Protein AF-A0A0F9PPR1-F1 (afdb_monomer)

Mean predicted aligned error: 5.14 Å

Organism: NCBI:txid412755

Secondary structure (DSSP, 8-state):
--------S---HHHHHHHHHHHHHTT--HHHHHHHHHHHHHHHHH-

Solvent-accessible surface area (backbone atoms only — not comparable to full-atom values): 3026 Å² total; per-residue (Å²): 133,84,82,83,84,81,83,82,89,78,76,59,66,69,61,51,50,52,49,48,53,58,11,56,79,66,78,44,56,52,70,60,43,51,54,50,54,52,50,54,52,52,52,66,74,75,104

Foldseek 3Di:
DDPPDDDDPDDDPVVVVVLVVVCVVVVHDSVVSVVVVVVVVVVVVVD

Nearest PDB structures (foldseek):
  6gts-assembly1_C-2  TM=8.284E-01  e=8.683E-01  Escherichia coli
  6sbx-assembly1_C  TM=7.616E-01  e=1.107E+00  Myxococcus xanthus
  3h87-assembly1_C  TM=7.214E-01  e=7.152E+00  Mycobacterium tuberculosis H37Rv
  8uk9-assembly1_A  TM=5.823E-01  e=4.054E+00  Tequatrovirus T4

Structure (mmCIF, N/CA/C/O backbone):
data_AF-A0A0F9PPR1-F1
#
_entry.id   AF-A0A0F9PPR1-F1
#
loop_
_atom_site.group_PDB
_atom_site.id
_atom_site.type_symbol
_atom_site.label_atom_id
_atom_site.label_alt_id
_atom_site.label_comp_id
_atom_site.label_asym_id
_atom_site.label_entity_id
_atom_site.label_seq_id
_atom_site.pdbx_PDB_ins_code
_atom_site.Cartn_x
_atom_site.Cartn_y
_atom_site.Cartn_z
_atom_site.occupancy
_atom_site.B_iso_or_equiv
_atom_site.auth_seq_id
_atom_site.auth_comp_id
_atom_site.auth_asym_id
_atom_site.auth_atom_id
_atom_site.pdbx_PDB_model_num
ATOM 1 N N . MET A 1 1 ? -18.531 -9.461 14.582 1.00 45.16 1 MET A N 1
ATOM 2 C CA . MET A 1 1 ? -18.382 -9.267 13.122 1.00 45.16 1 MET A CA 1
ATOM 3 C C . MET A 1 1 ? -17.078 -9.918 12.694 1.00 45.16 1 MET A C 1
ATOM 5 O O . MET A 1 1 ? -16.047 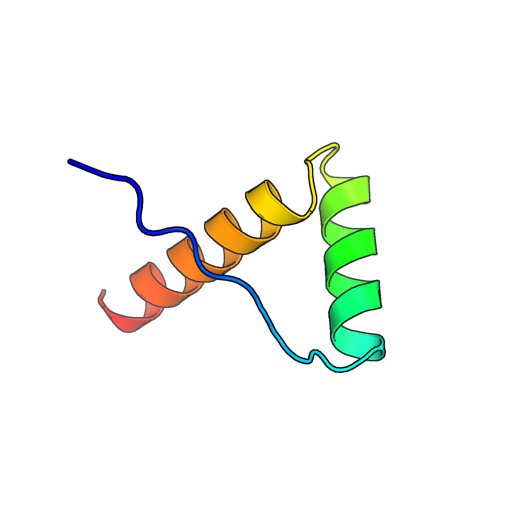-9.523 13.225 1.00 45.16 1 MET A O 1
ATOM 9 N N . SER A 1 2 ? -17.098 -10.940 11.832 1.00 49.78 2 SER A N 1
ATOM 10 C CA . SER A 1 2 ? -15.844 -11.510 11.322 1.00 49.78 2 SER A CA 1
ATOM 11 C C . SER A 1 2 ? -15.216 -10.527 10.333 1.00 49.78 2 SER A C 1
ATOM 13 O O . SER A 1 2 ? -15.899 -9.950 9.486 1.00 49.78 2 SER A O 1
ATOM 15 N N . LEU A 1 3 ? -13.917 -10.272 10.477 1.00 61.25 3 LEU A N 1
ATOM 16 C CA . LEU A 1 3 ? -13.186 -9.446 9.524 1.00 61.25 3 LEU A CA 1
ATOM 17 C C . LEU A 1 3 ? -13.066 -10.237 8.218 1.00 61.25 3 LEU A C 1
ATOM 19 O O . LEU A 1 3 ? -12.440 -11.295 8.186 1.00 61.25 3 LEU A O 1
ATOM 23 N N . LYS A 1 4 ? -13.683 -9.737 7.144 1.00 75.38 4 LYS A N 1
ATOM 24 C CA . LYS A 1 4 ? -13.525 -10.310 5.805 1.00 75.38 4 LYS A CA 1
ATOM 25 C C . LYS A 1 4 ? -12.103 -10.014 5.331 1.00 75.38 4 LYS A C 1
ATOM 27 O O . LYS A 1 4 ? -11.784 -8.878 4.990 1.00 75.38 4 LYS A O 1
ATOM 32 N N . VAL A 1 5 ? -11.242 -11.027 5.363 1.00 79.25 5 VAL A N 1
ATOM 33 C CA . VAL A 1 5 ? -9.877 -10.933 4.834 1.00 79.25 5 VAL A CA 1
ATOM 34 C C . VAL A 1 5 ? -9.951 -10.996 3.311 1.00 79.25 5 VAL A C 1
ATOM 36 O O . VAL A 1 5 ? -10.606 -11.876 2.754 1.00 79.25 5 VAL A O 1
ATOM 39 N N . VAL A 1 6 ? -9.302 -10.046 2.639 1.00 80.81 6 VAL A N 1
ATOM 40 C CA . VAL A 1 6 ? -9.235 -9.974 1.176 1.00 80.81 6 VAL A CA 1
ATOM 41 C C . VAL A 1 6 ? -7.776 -10.088 0.763 1.00 80.81 6 VAL A C 1
ATOM 43 O O . VAL A 1 6 ? -6.930 -9.352 1.268 1.00 80.81 6 VAL A O 1
ATOM 46 N N . PHE A 1 7 ? -7.494 -11.006 -0.157 1.00 84.62 7 PHE A N 1
ATOM 47 C CA . PHE A 1 7 ? -6.172 -11.191 -0.742 1.00 84.62 7 PHE A CA 1
ATOM 48 C C . PHE A 1 7 ? -6.155 -10.611 -2.153 1.00 84.62 7 PHE A C 1
ATOM 50 O O . PHE A 1 7 ? -7.092 -10.816 -2.925 1.00 84.62 7 PHE A O 1
ATOM 57 N N . ILE A 1 8 ? -5.086 -9.894 -2.489 1.00 84.25 8 ILE A N 1
ATOM 58 C CA . ILE A 1 8 ? -4.835 -9.453 -3.860 1.00 84.25 8 ILE A CA 1
ATOM 59 C C . ILE A 1 8 ? -4.100 -10.590 -4.557 1.00 84.25 8 ILE A C 1
ATOM 61 O O . ILE A 1 8 ? -3.003 -10.955 -4.144 1.00 84.25 8 ILE A O 1
ATOM 65 N N . LYS A 1 9 ? -4.737 -11.177 -5.572 1.00 86.31 9 LYS A N 1
ATOM 66 C CA . LYS A 1 9 ? -4.180 -12.315 -6.308 1.00 86.31 9 LYS A CA 1
ATOM 67 C C . LYS A 1 9 ? -3.033 -11.885 -7.222 1.00 86.31 9 LYS A C 1
ATOM 69 O O . LYS A 1 9 ? -2.007 -12.549 -7.257 1.00 86.31 9 LYS A O 1
ATOM 74 N N . GLU A 1 10 ? -3.212 -10.768 -7.919 1.00 89.88 10 GLU A N 1
ATOM 75 C CA . GLU A 1 10 ? -2.252 -10.217 -8.873 1.00 89.88 10 GLU A CA 1
ATOM 76 C C . GLU A 1 10 ? -2.236 -8.694 -8.753 1.00 89.88 10 GLU A C 1
ATOM 78 O O . GLU A 1 10 ? -3.271 -8.060 -8.526 1.00 89.88 10 GLU A O 1
ATOM 83 N N . MET A 1 11 ? -1.045 -8.115 -8.863 1.00 87.00 11 MET A N 1
ATOM 84 C CA . MET A 1 11 ? -0.813 -6.682 -8.774 1.00 87.00 11 MET A CA 1
ATOM 85 C C . MET A 1 11 ? 0.335 -6.322 -9.702 1.00 87.00 11 MET A C 1
ATOM 87 O O . MET A 1 11 ? 1.344 -7.021 -9.736 1.00 87.00 11 MET A O 1
ATOM 91 N N . ASP A 1 12 ? 0.168 -5.222 -10.424 1.00 94.56 12 ASP A N 1
ATOM 92 C CA . ASP A 1 12 ? 1.227 -4.649 -11.240 1.00 94.56 12 ASP A CA 1
ATOM 93 C C . ASP A 1 12 ? 2.452 -4.289 -10.376 1.00 94.56 12 ASP A C 1
ATOM 95 O O . ASP A 1 12 ? 2.312 -3.745 -9.271 1.00 94.56 12 ASP A O 1
ATOM 99 N N . GLU A 1 13 ? 3.646 -4.618 -10.872 1.00 94.06 13 GLU A N 1
ATOM 100 C CA . GLU A 1 13 ? 4.904 -4.477 -10.135 1.00 94.06 13 GLU A CA 1
ATOM 101 C C . GLU A 1 13 ? 5.221 -3.012 -9.801 1.00 94.06 13 GLU A C 1
ATOM 103 O O . GLU A 1 13 ? 5.632 -2.710 -8.674 1.00 94.06 13 GLU A O 1
ATOM 108 N N . ASP A 1 14 ? 4.937 -2.080 -10.715 1.00 94.56 14 ASP A N 1
ATOM 109 C CA . ASP A 1 14 ? 5.163 -0.653 -10.486 1.00 94.56 14 ASP A CA 1
ATOM 110 C C . ASP A 1 14 ? 4.234 -0.128 -9.393 1.00 94.56 14 ASP A C 1
ATOM 112 O O . ASP A 1 14 ? 4.642 0.652 -8.520 1.00 94.56 14 ASP A O 1
ATOM 116 N N . ILE A 1 15 ? 2.970 -0.560 -9.403 1.00 90.00 15 ILE A N 1
ATOM 117 C CA . ILE A 1 15 ? 2.006 -0.182 -8.364 1.00 90.00 15 ILE A CA 1
ATOM 118 C C . ILE A 1 15 ? 2.439 -0.774 -7.019 1.00 90.00 15 ILE A C 1
ATOM 120 O O . ILE A 1 15 ? 2.389 -0.080 -5.995 1.00 90.00 15 ILE A O 1
ATOM 124 N N . TRP A 1 16 ? 2.901 -2.025 -7.004 1.00 90.88 16 TRP A N 1
ATOM 125 C CA . TRP A 1 16 ? 3.385 -2.677 -5.791 1.00 90.88 16 TRP A CA 1
ATOM 126 C C . TRP A 1 16 ? 4.593 -1.944 -5.199 1.00 90.88 16 TRP A C 1
ATOM 128 O O . TRP A 1 16 ? 4.609 -1.637 -4.001 1.00 90.88 16 TRP A O 1
ATOM 138 N N . LEU A 1 17 ? 5.571 -1.578 -6.030 1.00 94.19 17 LEU A N 1
ATOM 139 C CA . LEU A 1 17 ? 6.762 -0.854 -5.596 1.00 94.19 17 LEU A CA 1
ATOM 140 C C . 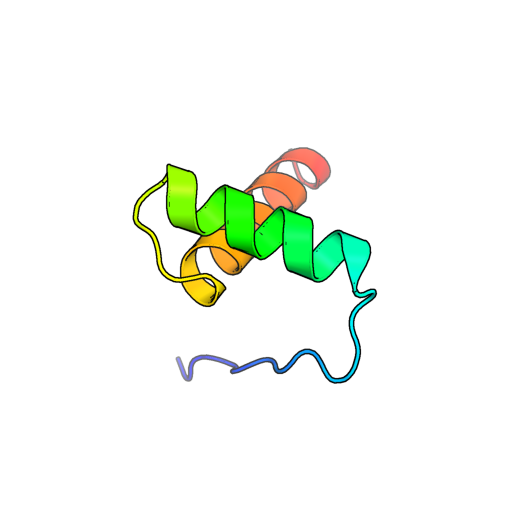LEU A 1 17 ? 6.397 0.513 -5.009 1.00 94.19 17 LEU A C 1
ATOM 142 O O . LEU A 1 17 ? 6.871 0.884 -3.930 1.00 94.19 17 LEU A O 1
ATOM 146 N N . ARG A 1 18 ? 5.498 1.250 -5.670 1.00 92.38 18 ARG A N 1
ATOM 147 C CA . ARG A 1 18 ? 5.003 2.546 -5.180 1.00 92.38 18 ARG A CA 1
ATOM 148 C C . ARG A 1 18 ? 4.301 2.407 -3.833 1.00 92.38 18 ARG A C 1
ATOM 150 O O . ARG A 1 18 ? 4.571 3.201 -2.928 1.00 92.38 18 ARG A O 1
ATOM 157 N N . ALA A 1 19 ? 3.451 1.394 -3.673 1.00 90.88 19 ALA A N 1
ATOM 158 C CA . ALA A 1 19 ? 2.773 1.109 -2.411 1.00 90.88 19 ALA A CA 1
ATOM 159 C C . ALA A 1 19 ? 3.779 0.779 -1.296 1.00 90.88 19 ALA A C 1
ATOM 161 O O . ALA A 1 19 ? 3.690 1.318 -0.189 1.00 90.88 19 ALA A O 1
ATOM 162 N N . ARG A 1 20 ? 4.800 -0.030 -1.601 1.00 93.50 20 ARG A N 1
ATOM 163 C CA . ARG A 1 20 ? 5.866 -0.393 -0.660 1.00 93.50 20 ARG A CA 1
ATOM 164 C C . ARG A 1 20 ? 6.677 0.819 -0.204 1.00 93.50 20 ARG A C 1
ATOM 166 O O . ARG A 1 20 ? 6.863 1.00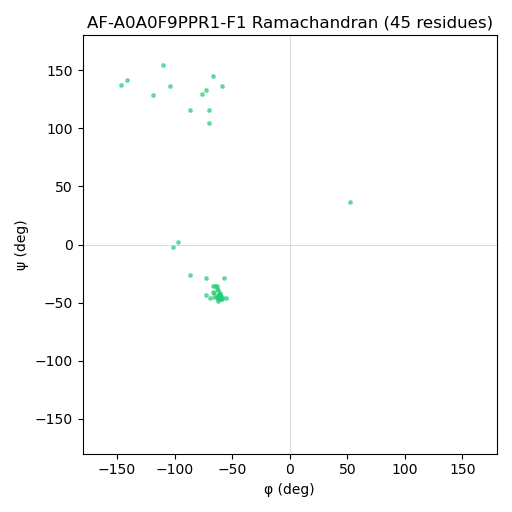6 0.998 1.00 93.50 20 ARG A O 1
ATOM 173 N N . ILE A 1 21 ? 7.103 1.682 -1.125 1.00 94.62 21 ILE A N 1
ATOM 174 C CA . ILE A 1 21 ? 7.819 2.927 -0.798 1.00 94.62 21 ILE A CA 1
ATOM 175 C C . ILE A 1 21 ? 6.942 3.839 0.071 1.00 94.62 21 ILE A C 1
ATOM 177 O O . ILE A 1 21 ? 7.409 4.411 1.059 1.00 94.62 21 ILE A O 1
ATOM 181 N N . ALA A 1 22 ? 5.661 3.973 -0.273 1.00 92.25 22 ALA A N 1
ATOM 182 C CA . ALA A 1 22 ? 4.716 4.812 0.453 1.00 92.25 22 ALA A CA 1
ATOM 183 C C . ALA A 1 22 ? 4.461 4.326 1.891 1.00 92.25 22 ALA A C 1
ATOM 185 O O . ALA A 1 22 ? 4.304 5.164 2.789 1.00 92.25 22 ALA A O 1
ATOM 186 N N . ALA A 1 23 ? 4.446 3.009 2.109 1.00 95.12 23 ALA A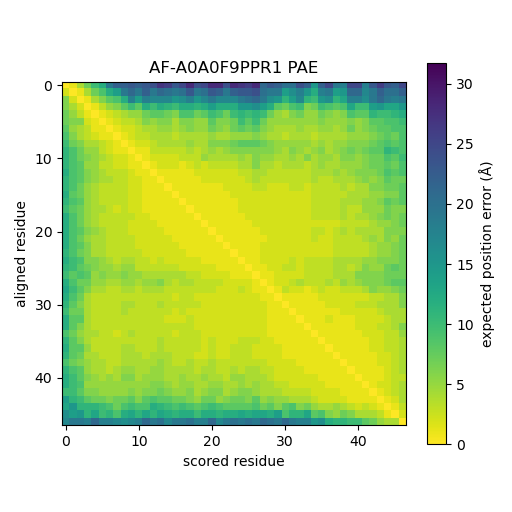 N 1
ATOM 187 C CA . ALA A 1 23 ? 4.336 2.392 3.426 1.00 95.12 23 ALA A CA 1
ATOM 188 C C . ALA A 1 23 ? 5.609 2.610 4.265 1.00 95.12 23 ALA A C 1
ATOM 190 O O . ALA A 1 23 ? 5.521 3.071 5.406 1.00 95.12 23 ALA A O 1
ATOM 191 N N . LEU A 1 24 ? 6.792 2.390 3.673 1.00 94.56 24 LEU A N 1
ATOM 192 C CA . LEU A 1 24 ? 8.093 2.598 4.326 1.00 94.56 24 LEU A CA 1
ATOM 193 C C . LEU A 1 24 ? 8.280 4.043 4.797 1.00 94.56 24 LEU A C 1
ATOM 195 O O . LEU A 1 24 ? 8.621 4.274 5.956 1.00 94.56 24 LEU A O 1
ATOM 199 N N . LYS A 1 25 ? 7.976 5.026 3.938 1.00 94.69 25 LYS A N 1
ATOM 200 C CA . LYS A 1 25 ? 8.056 6.458 4.287 1.00 94.69 25 LYS A CA 1
ATOM 201 C C . LYS A 1 25 ? 7.201 6.826 5.502 1.00 94.69 25 LYS A C 1
ATOM 203 O O . LYS A 1 25 ? 7.531 7.762 6.221 1.00 94.69 25 LYS A O 1
ATOM 208 N N . ARG A 1 26 ? 6.108 6.097 5.736 1.00 91.50 26 ARG A N 1
ATOM 209 C CA . ARG A 1 26 ? 5.171 6.329 6.845 1.00 91.50 26 ARG A CA 1
ATOM 210 C C . ARG A 1 26 ? 5.428 5.429 8.051 1.00 91.50 26 ARG A C 1
ATOM 212 O O . ARG A 1 26 ? 4.674 5.514 9.014 1.00 91.50 26 ARG A O 1
ATOM 219 N N . LYS A 1 27 ? 6.461 4.576 8.002 1.00 93.62 27 LYS A N 1
ATOM 220 C CA . LYS A 1 27 ? 6.756 3.556 9.021 1.00 93.62 27 LYS A CA 1
ATOM 221 C C . LYS A 1 27 ? 5.537 2.669 9.328 1.00 93.62 27 LYS A C 1
ATOM 223 O O . LYS A 1 27 ? 5.306 2.302 10.476 1.00 93.62 27 LYS A O 1
ATOM 228 N N . LYS A 1 28 ? 4.739 2.349 8.302 1.00 91.75 28 LYS A N 1
ATOM 229 C CA . LYS A 1 28 ? 3.552 1.483 8.405 1.00 91.75 28 LYS A CA 1
ATOM 230 C C . LYS A 1 28 ? 3.792 0.154 7.707 1.00 91.75 28 LYS A C 1
ATOM 232 O O . LYS A 1 28 ? 4.566 0.078 6.753 1.00 91.75 28 LYS A O 1
ATOM 237 N N . ASN A 1 29 ? 3.071 -0.879 8.138 1.00 92.38 29 ASN A N 1
ATOM 238 C CA . ASN A 1 29 ? 2.987 -2.111 7.363 1.00 92.38 29 ASN A CA 1
ATOM 239 C C . ASN A 1 29 ? 2.233 -1.840 6.044 1.00 92.38 29 ASN A C 1
ATOM 241 O O . ASN A 1 29 ? 1.289 -1.046 6.013 1.00 92.38 29 ASN A O 1
ATOM 245 N N . LE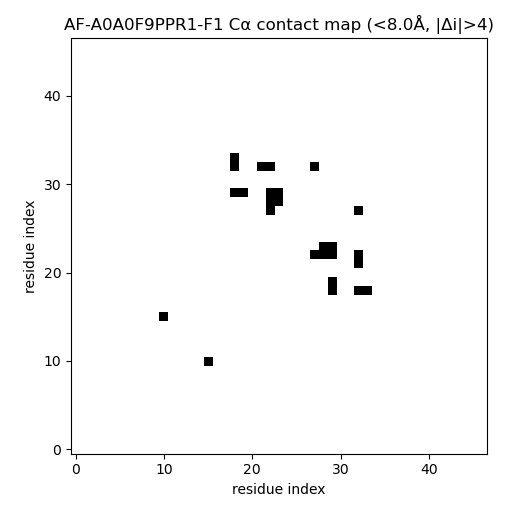U A 1 30 ? 2.632 -2.508 4.961 1.00 90.06 30 LEU A N 1
ATOM 246 C CA . LEU A 1 30 ? 2.047 -2.352 3.629 1.00 90.06 30 LEU A CA 1
ATOM 247 C C . LEU A 1 30 ? 0.532 -2.582 3.642 1.00 90.06 30 LEU A C 1
ATOM 249 O O . LEU A 1 30 ? -0.217 -1.757 3.123 1.00 90.06 30 LEU A O 1
ATOM 253 N N . SER A 1 31 ? 0.071 -3.644 4.309 1.00 88.94 31 SER A N 1
ATOM 254 C CA . SER A 1 31 ? -1.358 -3.960 4.400 1.00 88.94 31 SER A CA 1
ATOM 255 C C . SER A 1 31 ? -2.148 -2.859 5.110 1.00 88.94 31 SER A C 1
ATOM 257 O O . SER A 1 31 ? -3.241 -2.507 4.679 1.00 88.94 31 SER A O 1
ATO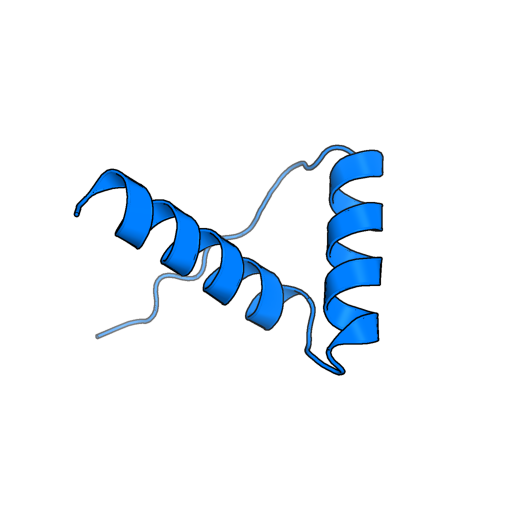M 259 N N . GLN A 1 32 ? -1.585 -2.267 6.169 1.00 89.88 32 GLN A N 1
ATOM 260 C CA . GLN A 1 32 ? -2.221 -1.153 6.881 1.00 89.88 32 GLN A CA 1
ATOM 261 C C . GLN A 1 32 ? -2.309 0.087 5.992 1.00 89.88 32 GLN A C 1
ATOM 263 O O . GLN A 1 32 ? -3.362 0.716 5.908 1.00 89.88 32 GLN A O 1
ATOM 268 N N . TRP A 1 33 ? -1.221 0.405 5.289 1.00 91.88 33 TRP A N 1
ATOM 269 C CA . TRP A 1 33 ? -1.191 1.530 4.363 1.00 91.88 33 TRP A CA 1
ATOM 270 C C . TRP A 1 33 ? -2.210 1.368 3.227 1.00 91.88 33 TRP A C 1
ATOM 272 O O . TRP A 1 33 ? -2.934 2.309 2.911 1.00 91.88 33 TRP A O 1
ATOM 282 N N . MET A 1 34 ? -2.324 0.169 2.653 1.00 89.44 34 MET A N 1
ATOM 283 C CA . MET A 1 34 ? -3.308 -0.123 1.609 1.00 89.44 34 MET A CA 1
ATOM 284 C C . MET A 1 34 ? -4.748 0.029 2.102 1.00 89.44 34 MET A C 1
ATOM 286 O O . MET A 1 34 ? -5.567 0.625 1.408 1.00 89.44 34 MET A O 1
ATOM 290 N N . ILE A 1 35 ? -5.062 -0.475 3.300 1.00 89.56 35 ILE A N 1
ATOM 291 C CA . ILE A 1 35 ? -6.401 -0.334 3.890 1.00 89.56 35 ILE A CA 1
ATOM 292 C C . ILE A 1 35 ? -6.760 1.146 4.047 1.00 89.56 35 ILE A C 1
ATOM 294 O O . ILE A 1 35 ? -7.868 1.552 3.696 1.00 89.56 35 ILE A O 1
ATOM 298 N N . GLU A 1 36 ? -5.832 1.964 4.544 1.00 90.00 36 GLU A N 1
ATOM 299 C CA . GLU A 1 36 ? -6.036 3.409 4.668 1.00 90.00 36 GLU A CA 1
ATOM 300 C C . GLU A 1 36 ? -6.232 4.082 3.308 1.00 90.00 36 GLU A C 1
ATOM 302 O O . GLU A 1 36 ? -7.164 4.867 3.149 1.00 90.00 36 GLU A O 1
ATOM 307 N N . ALA A 1 37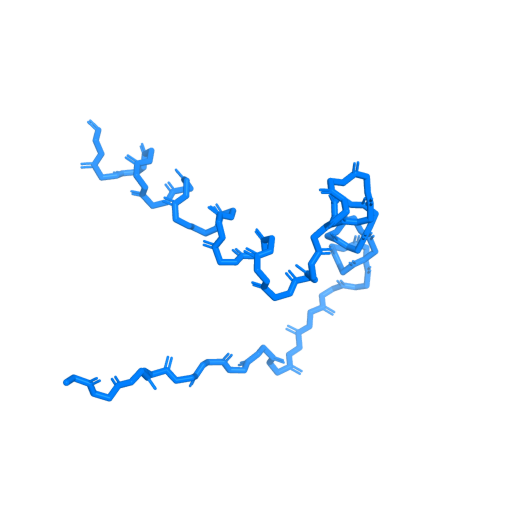 ? -5.405 3.748 2.316 1.00 89.06 37 ALA A N 1
ATOM 308 C CA . ALA A 1 37 ? -5.506 4.311 0.973 1.00 89.06 37 ALA A CA 1
ATOM 309 C C . ALA A 1 37 ? -6.866 4.002 0.321 1.00 89.06 37 ALA A C 1
ATOM 311 O O . ALA A 1 37 ? -7.500 4.897 -0.240 1.00 89.06 37 ALA A O 1
ATOM 312 N N . ILE A 1 38 ? -7.345 2.759 0.447 1.00 88.56 38 ILE A N 1
ATOM 313 C CA . ILE A 1 38 ? -8.666 2.344 -0.047 1.00 88.56 38 ILE A CA 1
ATOM 314 C C . ILE A 1 38 ? -9.773 3.109 0.684 1.00 88.56 38 ILE A C 1
ATOM 316 O O . ILE A 1 38 ? -10.677 3.634 0.038 1.00 88.56 38 ILE A O 1
ATOM 320 N N . ARG A 1 39 ? -9.694 3.227 2.017 1.00 89.50 39 ARG A N 1
ATOM 321 C CA . ARG A 1 39 ? -10.684 3.977 2.809 1.00 89.50 39 ARG A CA 1
ATOM 322 C C . ARG A 1 39 ? -10.769 5.439 2.390 1.00 89.50 39 ARG A C 1
ATOM 324 O O . ARG A 1 39 ? -11.868 5.935 2.184 1.00 89.50 39 ARG A O 1
ATOM 331 N N . VAL A 1 40 ? -9.631 6.114 2.237 1.00 91.00 40 VAL A N 1
ATOM 332 C CA . VAL A 1 40 ? -9.588 7.520 1.805 1.00 91.00 40 VAL A CA 1
ATOM 333 C C . VAL A 1 40 ? -10.212 7.685 0.420 1.00 91.00 40 VAL A C 1
ATOM 335 O O . VAL A 1 40 ? -10.976 8.623 0.210 1.00 91.00 40 VAL A O 1
ATOM 338 N N . LYS A 1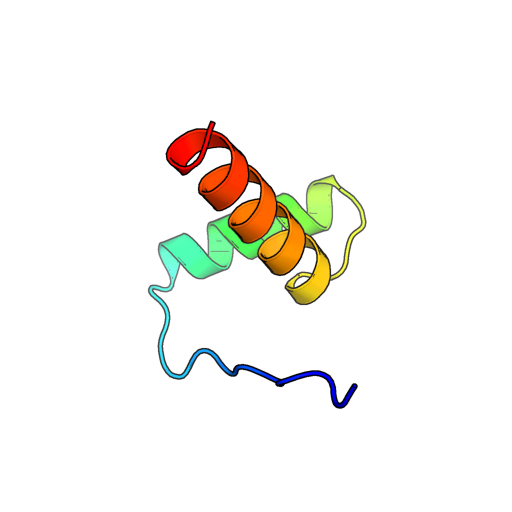 41 ? -9.936 6.763 -0.512 1.00 89.75 41 LYS A N 1
ATOM 339 C CA . LYS A 1 41 ? -10.547 6.791 -1.845 1.00 89.75 41 LYS A CA 1
ATOM 340 C C . LYS A 1 41 ? -12.069 6.630 -1.777 1.00 89.75 41 LYS A C 1
ATOM 342 O O . LYS A 1 41 ? -12.778 7.448 -2.349 1.00 89.75 41 LYS A O 1
ATOM 347 N N . LEU A 1 42 ? -12.563 5.642 -1.028 1.00 88.81 42 LEU A N 1
ATOM 348 C CA . LEU A 1 42 ? -14.002 5.400 -0.865 1.00 88.81 42 LEU A CA 1
ATOM 349 C C . LEU A 1 42 ? -14.730 6.566 -0.186 1.00 88.81 42 LEU A C 1
ATOM 351 O O . LEU A 1 42 ? -15.870 6.850 -0.532 1.00 88.81 42 LEU A O 1
ATOM 355 N N . LEU A 1 43 ? -14.090 7.244 0.771 1.00 90.06 43 LEU A N 1
ATOM 356 C CA . LEU A 1 43 ? -14.655 8.438 1.405 1.00 90.06 43 LEU A CA 1
ATOM 357 C C . LEU A 1 43 ? -14.776 9.607 0.425 1.00 90.06 43 LEU A C 1
ATOM 359 O O . LEU A 1 43 ? -15.734 10.360 0.511 1.00 90.06 43 LEU A O 1
ATOM 363 N N . LYS A 1 44 ? -13.825 9.746 -0.504 1.00 91.06 44 LYS A N 1
ATOM 364 C CA . LYS A 1 44 ? -13.855 10.787 -1.538 1.00 91.06 44 LYS A CA 1
ATOM 365 C C . LYS A 1 44 ? -14.904 10.522 -2.624 1.00 91.06 44 LYS A C 1
ATOM 367 O O . LYS A 1 44 ? -15.358 11.462 -3.255 1.00 91.06 44 LYS A O 1
ATOM 372 N N . GLU A 1 45 ? -15.228 9.258 -2.891 1.00 83.69 45 GLU A N 1
ATOM 373 C CA . GLU A 1 45 ? -16.226 8.878 -3.903 1.00 83.69 45 GLU A CA 1
ATOM 374 C C . GLU A 1 45 ? -17.663 8.864 -3.354 1.00 83.69 45 GLU A C 1
ATOM 376 O O . GLU A 1 45 ? -18.600 9.040 -4.125 1.00 83.69 45 GLU A O 1
ATOM 381 N N . ASN A 1 46 ? -17.842 8.655 -2.043 1.00 72.94 46 ASN A N 1
ATOM 382 C CA . ASN A 1 46 ? -19.157 8.592 -1.386 1.00 72.94 46 ASN A CA 1
ATOM 383 C C . ASN A 1 46 ? -19.555 9.873 -0.626 1.00 72.94 46 ASN A C 1
ATOM 385 O O . ASN A 1 46 ? -20.631 9.898 -0.027 1.00 72.94 46 ASN A O 1
ATOM 389 N N . GLY A 1 47 ? -18.686 10.885 -0.582 1.00 52.28 47 GLY A N 1
ATOM 390 C CA . GLY A 1 47 ? -18.963 12.214 -0.027 1.00 52.28 47 GLY A CA 1
ATOM 391 C C . GLY A 1 47 ? -18.977 13.255 -1.130 1.00 52.28 47 GLY A C 1
ATOM 392 O O . GLY A 1 47 ? -19.794 14.192 -1.017 1.00 52.28 47 GLY 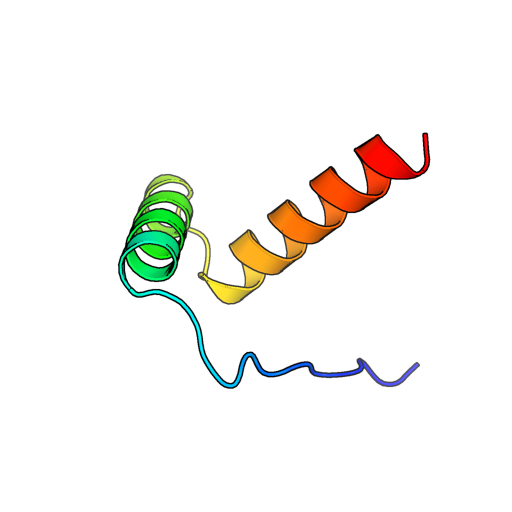A O 1
#

pLDDT: mean 86.29, std 11.57, range [45.16, 95.12]

Sequence (47 aa):
MSLKVVFIKEMDEDIWLRARIAALKRKKNLSQWMIEAIRVKLLKENG

Radius of gyration: 12.11 Å; Cα contacts (8 Å, |Δi|>4): 13; chains: 1; bounding box: 27×24×24 Å